Protein AF-A0AAV3SBW4-F1 (afdb_monomer)

pLDDT: mean 89.22, std 7.06, range [52.06, 96.12]

Organism: NCBI:txid489912

Mean predicted aligned error: 6.48 Å

Structure (mmCIF, N/CA/C/O backbone):
data_AF-A0AAV3SBW4-F1
#
_entry.id   AF-A0AAV3SBW4-F1
#
loop_
_atom_site.group_PDB
_atom_site.id
_atom_site.type_symbol
_atom_site.label_atom_id
_atom_site.label_alt_id
_atom_site.label_comp_id
_atom_site.label_asym_id
_atom_site.label_entity_id
_atom_site.label_seq_id
_atom_site.pdbx_PDB_ins_code
_atom_site.Cartn_x
_atom_site.Cartn_y
_atom_site.Cartn_z
_atom_site.occupancy
_atom_site.B_iso_or_equiv
_atom_site.auth_seq_id
_atom_site.auth_comp_id
_atom_site.auth_asym_id
_atom_site.auth_atom_id
_atom_site.pdbx_PDB_model_num
ATOM 1 N N . MET A 1 1 ? 20.352 -7.870 -21.277 1.00 59.88 1 MET A N 1
ATOM 2 C CA . MET A 1 1 ? 20.151 -9.303 -20.946 1.00 59.88 1 MET A CA 1
ATOM 3 C C . MET A 1 1 ? 19.009 -9.514 -19.957 1.00 59.88 1 MET A C 1
ATOM 5 O O . MET A 1 1 ? 18.206 -10.402 -20.200 1.00 59.88 1 MET A O 1
ATOM 9 N N . SER A 1 2 ? 18.877 -8.678 -18.922 1.00 74.94 2 SER A N 1
ATOM 10 C CA . SER A 1 2 ? 17.797 -8.741 -17.918 1.00 74.94 2 SER A CA 1
ATOM 11 C C . SER A 1 2 ? 16.377 -8.744 -18.506 1.00 74.94 2 SER A C 1
ATOM 13 O O . SER A 1 2 ? 15.602 -9.643 -18.203 1.00 74.94 2 SER A O 1
ATOM 15 N N . VAL A 1 3 ? 16.054 -7.816 -19.416 1.00 82.31 3 VAL A N 1
ATOM 16 C CA . VAL A 1 3 ? 14.702 -7.711 -20.013 1.00 82.31 3 VAL A CA 1
ATOM 17 C C . VAL A 1 3 ? 14.290 -8.979 -20.771 1.00 82.31 3 VAL A C 1
ATOM 19 O O . VAL A 1 3 ? 13.155 -9.436 -20.657 1.00 82.31 3 VAL A O 1
ATOM 22 N N . ARG A 1 4 ? 15.221 -9.601 -21.507 1.00 86.19 4 ARG A N 1
ATOM 23 C CA . ARG A 1 4 ? 14.952 -10.850 -22.241 1.00 86.19 4 ARG A CA 1
ATOM 24 C C . ARG A 1 4 ? 14.700 -12.025 -21.301 1.00 86.19 4 ARG A C 1
ATOM 26 O O . ARG A 1 4 ? 13.811 -12.820 -21.572 1.00 86.19 4 ARG A O 1
ATOM 33 N N . ALA A 1 5 ? 15.456 -12.113 -20.207 1.00 88.62 5 ALA A N 1
ATOM 34 C CA . ALA A 1 5 ? 15.255 -13.150 -19.200 1.00 88.62 5 ALA A CA 1
ATOM 35 C C . ALA A 1 5 ? 13.878 -13.016 -18.531 1.00 88.62 5 ALA A C 1
ATOM 37 O O . ALA A 1 5 ? 13.156 -14.002 -18.426 1.00 88.62 5 ALA A O 1
ATOM 38 N N . PHE A 1 6 ? 13.479 -11.792 -18.167 1.00 90.50 6 PHE A N 1
ATOM 39 C CA . PHE A 1 6 ? 12.145 -11.540 -17.619 1.00 90.50 6 PHE A CA 1
ATOM 40 C C . PHE A 1 6 ? 11.039 -11.881 -18.624 1.00 90.50 6 PHE A C 1
ATOM 42 O O . PHE A 1 6 ? 10.071 -12.548 -18.279 1.00 90.50 6 PHE A O 1
ATOM 49 N N . THR A 1 7 ? 11.207 -11.481 -19.886 1.00 89.62 7 THR A N 1
ATOM 50 C CA . THR A 1 7 ? 10.231 -11.772 -20.949 1.00 89.62 7 THR A CA 1
ATOM 51 C C . THR A 1 7 ? 10.062 -13.282 -21.149 1.00 89.62 7 THR A C 1
ATOM 53 O O . THR A 1 7 ? 8.942 -13.764 -21.282 1.00 89.62 7 THR A O 1
ATOM 56 N N . ALA A 1 8 ? 11.157 -14.049 -21.111 1.00 92.38 8 ALA A N 1
ATOM 57 C CA . ALA A 1 8 ? 11.102 -15.507 -21.185 1.00 92.38 8 ALA A CA 1
ATOM 58 C C . ALA A 1 8 ? 10.367 -16.125 -19.982 1.00 92.38 8 ALA A C 1
ATOM 60 O O . ALA A 1 8 ? 9.539 -17.011 -20.173 1.00 92.38 8 ALA A O 1
ATOM 61 N N . LEU A 1 9 ? 10.624 -15.630 -18.765 1.00 91.81 9 LEU A N 1
ATOM 62 C CA . LEU A 1 9 ? 9.908 -16.058 -17.559 1.00 91.81 9 LEU A CA 1
ATOM 63 C C . LEU A 1 9 ? 8.405 -15.766 -17.663 1.00 91.81 9 LEU A C 1
ATOM 65 O O . LEU A 1 9 ? 7.595 -16.649 -17.400 1.00 91.81 9 LEU A O 1
ATOM 69 N N . LYS A 1 10 ? 8.035 -14.551 -18.080 1.00 92.88 10 LYS A N 1
ATOM 70 C CA . LYS A 1 10 ? 6.637 -14.163 -18.293 1.00 92.88 10 LYS A CA 1
ATOM 71 C C . LYS A 1 10 ? 5.955 -15.108 -19.280 1.00 92.88 10 LYS A C 1
ATOM 73 O O . LYS A 1 10 ? 4.895 -15.633 -18.971 1.00 92.88 10 LYS A O 1
ATOM 78 N N . ASN A 1 11 ? 6.572 -15.3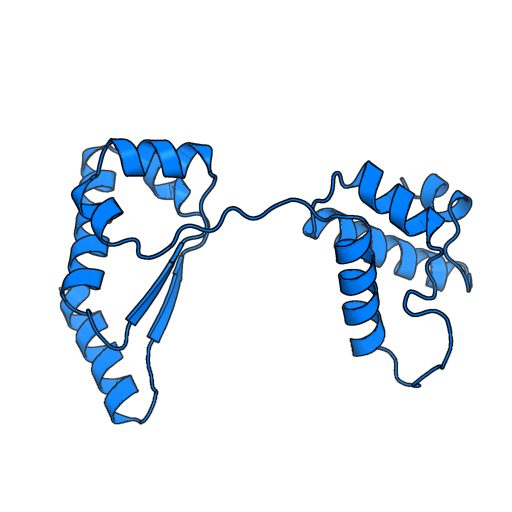55 -20.436 1.00 91.88 11 ASN A N 1
ATOM 79 C CA . ASN A 1 11 ? 5.993 -16.228 -21.458 1.00 91.88 11 ASN A CA 1
ATOM 80 C C . ASN A 1 11 ? 5.820 -17.662 -20.949 1.00 91.88 11 ASN A C 1
ATOM 82 O O . ASN A 1 11 ? 4.767 -18.244 -21.164 1.00 91.88 11 ASN A O 1
ATOM 86 N N . LEU A 1 12 ? 6.788 -18.187 -20.192 1.00 94.12 12 LEU A N 1
ATOM 87 C CA . LEU A 1 12 ? 6.652 -19.493 -19.546 1.00 94.12 12 LEU A CA 1
ATOM 88 C C . LEU A 1 12 ? 5.442 -19.539 -18.603 1.00 94.12 12 LEU A C 1
ATOM 90 O O . LEU A 1 12 ? 4.713 -20.524 -18.600 1.00 94.12 12 LEU A O 1
ATOM 94 N N . LEU A 1 13 ? 5.207 -18.491 -17.809 1.00 93.44 13 LEU A N 1
ATOM 95 C CA . LEU A 1 13 ? 4.037 -18.428 -16.926 1.00 93.44 13 LEU A CA 1
ATOM 96 C C . LEU A 1 13 ? 2.728 -18.370 -17.727 1.00 93.44 13 LEU A C 1
ATOM 98 O O . LEU A 1 13 ? 1.771 -19.061 -17.388 1.00 93.44 13 LEU A O 1
ATOM 102 N N . LEU A 1 14 ? 2.690 -17.606 -18.818 1.00 90.50 14 LEU A N 1
ATOM 103 C CA . LEU A 1 14 ? 1.519 -17.570 -19.699 1.00 90.50 14 LEU A CA 1
ATOM 104 C C . LEU A 1 14 ? 1.250 -18.943 -20.340 1.00 90.50 14 LEU A C 1
ATOM 106 O O . LEU A 1 14 ? 0.106 -19.394 -20.356 1.00 90.50 14 LEU A O 1
ATOM 110 N N . ASP A 1 15 ? 2.296 -19.649 -20.777 1.00 93.56 15 ASP A N 1
ATOM 111 C CA . ASP A 1 15 ? 2.193 -20.999 -21.349 1.00 93.56 15 ASP A CA 1
ATOM 112 C C . ASP A 1 15 ? 1.696 -22.039 -20.326 1.00 93.56 15 ASP A C 1
ATOM 114 O O . ASP A 1 15 ? 1.060 -23.027 -20.696 1.00 93.56 15 ASP A O 1
ATOM 118 N N . LEU A 1 16 ? 1.937 -21.813 -19.028 1.00 95.06 16 LEU A N 1
ATOM 119 C CA . LEU A 1 16 ? 1.395 -22.624 -17.929 1.00 95.06 16 LEU A CA 1
ATOM 120 C C . LEU A 1 16 ? -0.072 -22.297 -17.587 1.00 95.06 16 LEU A C 1
ATOM 122 O O . LEU A 1 16 ? -0.645 -22.933 -16.702 1.00 95.06 16 LEU A O 1
ATOM 126 N N . GLY A 1 17 ? -0.691 -21.335 -18.278 1.00 93.81 17 GLY A N 1
ATOM 127 C CA . GLY A 1 17 ? -2.093 -20.956 -18.101 1.00 93.81 17 GLY A CA 1
ATOM 128 C C . GLY A 1 17 ? -2.336 -19.810 -17.115 1.00 93.81 17 GLY A C 1
ATOM 129 O O . GLY A 1 17 ? -3.492 -19.533 -16.792 1.00 93.81 17 GLY A O 1
ATOM 130 N N . TYR A 1 18 ? -1.290 -19.125 -16.638 1.00 93.50 18 TYR A N 1
ATOM 131 C CA . TYR A 1 18 ? -1.466 -17.880 -15.883 1.00 93.50 18 TYR A CA 1
ATOM 132 C C . TYR A 1 18 ? -1.888 -16.738 -16.820 1.00 93.50 18 TYR A C 1
ATOM 134 O O . TYR A 1 18 ? -1.496 -16.692 -17.982 1.00 93.50 18 TYR A O 1
ATOM 142 N N . THR A 1 19 ? -2.683 -15.788 -16.321 1.00 90.12 19 THR A N 1
ATOM 143 C CA . THR A 1 19 ? -3.237 -14.689 -17.137 1.00 90.12 19 THR A CA 1
ATOM 144 C C . THR A 1 19 ? -2.314 -13.477 -17.250 1.00 90.12 19 THR A C 1
ATOM 146 O O . THR A 1 19 ? -2.484 -12.649 -18.144 1.00 90.12 19 THR A O 1
ATOM 149 N N . GLY A 1 20 ? -1.332 -13.356 -16.358 1.00 91.31 20 GLY A N 1
ATOM 150 C CA . GLY A 1 20 ? -0.393 -12.245 -16.346 1.00 91.31 20 GLY A CA 1
ATOM 151 C C . GLY A 1 20 ? 0.537 -12.276 -15.142 1.00 91.31 20 GLY A C 1
ATOM 152 O O . GLY A 1 20 ? 0.357 -13.051 -14.203 1.00 91.31 20 GLY A O 1
ATOM 153 N N . VAL A 1 21 ? 1.543 -11.410 -15.187 1.00 92.88 21 VAL A N 1
ATOM 154 C CA . VAL A 1 21 ? 2.527 -11.200 -14.128 1.00 92.88 21 VAL A CA 1
ATOM 155 C C . VAL A 1 21 ? 2.312 -9.812 -13.543 1.00 92.88 21 VAL A C 1
ATOM 157 O O . VAL A 1 21 ? 2.331 -8.821 -14.271 1.00 92.88 21 VAL A O 1
ATOM 160 N N . PHE A 1 22 ? 2.136 -9.742 -12.227 1.00 93.75 22 PHE A N 1
ATOM 161 C CA . PHE A 1 22 ? 2.036 -8.488 -11.487 1.00 93.75 22 PHE A CA 1
ATOM 162 C C . PHE A 1 22 ? 3.344 -8.252 -10.739 1.00 93.75 22 PHE A C 1
ATOM 164 O O . PHE A 1 22 ? 3.803 -9.118 -9.995 1.00 93.75 22 PHE A O 1
ATOM 171 N N . VAL A 1 23 ? 3.955 -7.090 -10.952 1.00 93.88 23 VAL A N 1
ATOM 172 C CA . VAL A 1 23 ? 5.187 -6.677 -10.276 1.00 93.88 23 VAL A CA 1
ATOM 173 C C . VAL A 1 23 ? 4.880 -5.443 -9.450 1.00 93.88 23 VAL A C 1
ATOM 175 O O . VAL A 1 23 ? 4.568 -4.395 -10.008 1.00 93.88 23 VAL A O 1
ATOM 178 N N . PHE A 1 24 ? 4.986 -5.565 -8.131 1.00 96.12 24 PHE A N 1
ATOM 179 C CA . PHE A 1 24 ? 4.905 -4.428 -7.224 1.00 96.12 24 PHE A CA 1
ATOM 180 C C . PHE A 1 24 ? 6.311 -3.992 -6.816 1.00 96.12 24 PHE A C 1
ATOM 182 O O . PHE A 1 24 ? 7.096 -4.797 -6.313 1.00 96.12 24 PHE A O 1
ATOM 189 N N . VAL A 1 25 ? 6.626 -2.728 -7.076 1.00 94.69 25 VAL A N 1
ATOM 190 C CA . VAL A 1 25 ? 7.876 -2.078 -6.691 1.00 94.69 25 VAL A CA 1
ATOM 191 C C . VAL A 1 25 ? 7.545 -1.088 -5.586 1.00 94.69 25 VAL A C 1
ATOM 193 O O . VAL A 1 25 ? 6.971 -0.035 -5.854 1.00 94.69 25 VAL A O 1
ATOM 196 N N . ASP A 1 26 ? 7.874 -1.454 -4.354 1.00 94.62 26 ASP A N 1
ATOM 197 C CA . ASP A 1 26 ? 7.732 -0.577 -3.192 1.00 94.62 26 ASP A CA 1
ATOM 198 C C . ASP A 1 26 ? 8.940 0.369 -3.070 1.00 94.62 26 ASP A C 1
ATOM 200 O O . ASP A 1 26 ? 10.006 0.084 -3.625 1.00 94.62 26 ASP A O 1
ATOM 204 N N . GLU A 1 27 ? 8.774 1.483 -2.357 1.00 94.00 27 GLU A N 1
ATOM 205 C CA . GLU A 1 27 ? 9.797 2.529 -2.164 1.00 94.00 27 GLU A CA 1
ATOM 206 C C . GLU A 1 27 ? 10.480 2.986 -3.473 1.00 94.00 27 GLU A C 1
ATOM 208 O O . GLU A 1 27 ? 11.712 3.117 -3.567 1.00 94.00 27 GLU A O 1
ATOM 213 N N . PHE A 1 28 ? 9.694 3.219 -4.527 1.00 94.50 28 PHE A N 1
ATOM 214 C CA . PHE A 1 28 ? 10.199 3.649 -5.831 1.00 94.50 28 PHE A CA 1
ATOM 215 C C . PHE A 1 28 ? 10.972 4.972 -5.753 1.00 94.50 28 PHE A C 1
ATOM 217 O O . PHE A 1 28 ? 11.889 5.184 -6.541 1.00 94.50 28 PHE A O 1
ATOM 224 N N . GLU A 1 29 ? 10.710 5.818 -4.755 1.00 93.75 29 GLU A N 1
ATOM 225 C CA . GLU A 1 29 ? 11.472 7.041 -4.487 1.00 93.75 29 GLU A CA 1
ATOM 226 C C . GLU A 1 29 ? 12.971 6.799 -4.241 1.00 93.75 29 GLU A C 1
ATOM 228 O O . GLU A 1 29 ? 13.788 7.715 -4.360 1.00 93.75 29 GLU A O 1
ATOM 233 N N . SER A 1 30 ? 13.369 5.563 -3.926 1.00 92.75 30 SER A N 1
ATOM 234 C CA . SER A 1 30 ? 14.774 5.181 -3.769 1.00 92.75 30 SER A CA 1
ATOM 235 C C . SER A 1 30 ? 15.613 5.444 -5.024 1.00 92.75 30 SER A C 1
ATOM 237 O O . SER A 1 30 ? 16.824 5.660 -4.905 1.00 92.75 30 SER A O 1
ATOM 239 N N . ILE A 1 31 ? 14.997 5.507 -6.211 1.00 90.81 31 ILE A N 1
ATOM 240 C CA . ILE A 1 31 ? 15.694 5.837 -7.461 1.00 90.81 31 ILE A CA 1
ATOM 241 C C . ILE A 1 31 ? 16.290 7.246 -7.449 1.00 90.81 31 ILE A C 1
ATOM 243 O O . ILE A 1 31 ? 17.368 7.435 -8.005 1.00 90.81 31 ILE A O 1
ATOM 247 N N . ALA A 1 32 ? 15.658 8.199 -6.757 1.00 88.12 32 ALA A N 1
ATOM 248 C CA . ALA A 1 32 ? 16.132 9.579 -6.665 1.00 88.12 32 ALA A CA 1
ATOM 249 C C . ALA A 1 32 ? 17.411 9.702 -5.814 1.00 88.12 32 ALA A C 1
ATOM 251 O O . ALA A 1 32 ? 18.080 10.731 -5.809 1.00 88.12 32 ALA A O 1
ATOM 252 N N . ARG A 1 33 ? 17.789 8.638 -5.086 1.00 89.88 33 ARG A N 1
ATOM 253 C CA . ARG A 1 33 ? 19.063 8.560 -4.349 1.00 89.88 33 ARG A CA 1
ATOM 254 C C . ARG A 1 33 ? 20.227 8.101 -5.226 1.00 89.88 33 ARG A C 1
ATOM 256 O O . ARG A 1 33 ? 21.375 8.109 -4.775 1.00 89.88 33 ARG A O 1
ATOM 263 N N . LEU A 1 34 ? 19.953 7.630 -6.442 1.00 91.50 34 LEU A N 1
ATOM 264 C CA . LEU A 1 34 ? 20.987 7.197 -7.372 1.00 91.50 34 LEU A CA 1
ATOM 265 C C . LEU A 1 34 ? 21.721 8.409 -7.955 1.00 91.50 34 LEU A C 1
ATOM 267 O O . LEU A 1 34 ? 21.247 9.538 -7.934 1.00 91.50 34 LEU A O 1
ATOM 271 N N . SER A 1 35 ? 22.910 8.172 -8.512 1.00 93.19 35 SER A N 1
ATOM 272 C CA . SER A 1 35 ? 23.531 9.193 -9.356 1.00 93.19 35 SER A CA 1
ATOM 273 C C . SER A 1 35 ? 22.663 9.426 -10.603 1.00 93.19 35 SER A C 1
ATOM 275 O O . SER A 1 35 ? 22.090 8.453 -11.103 1.00 93.19 35 SER A O 1
ATOM 277 N N . PRO A 1 36 ? 22.639 10.639 -11.190 1.00 90.00 36 PRO A N 1
ATOM 278 C CA . PRO A 1 36 ? 21.767 10.948 -12.332 1.00 90.00 36 PRO A CA 1
ATOM 279 C C . PRO A 1 36 ? 21.913 9.963 -13.502 1.00 90.00 36 PRO A C 1
ATOM 281 O O . PRO A 1 36 ? 20.950 9.549 -14.142 1.00 90.00 36 PRO A O 1
ATOM 284 N N . LYS A 1 37 ? 23.145 9.497 -13.749 1.00 92.19 37 LYS A N 1
ATOM 285 C CA . LYS A 1 37 ? 23.428 8.477 -14.766 1.00 92.19 37 LYS A CA 1
ATOM 286 C C . LYS A 1 37 ? 22.748 7.137 -14.458 1.00 92.19 37 LYS A C 1
ATOM 288 O O . LYS A 1 37 ? 22.249 6.480 -15.369 1.00 92.19 37 LYS A O 1
ATOM 293 N N . ASN A 1 38 ? 22.788 6.700 -13.201 1.00 92.88 38 ASN A N 1
ATOM 294 C CA . ASN A 1 38 ? 22.218 5.423 -12.777 1.00 92.88 38 ASN A CA 1
ATOM 295 C C . ASN A 1 38 ? 20.695 5.494 -12.677 1.00 92.88 38 ASN A C 1
ATOM 297 O O . ASN A 1 38 ? 20.029 4.530 -13.046 1.00 92.88 38 ASN A O 1
ATOM 301 N N . GLU A 1 39 ? 20.152 6.623 -12.234 1.00 91.25 39 GLU A N 1
ATOM 302 C CA . GLU A 1 39 ? 18.718 6.902 -12.251 1.00 91.25 39 GLU A CA 1
ATOM 303 C C . GLU A 1 39 ? 18.168 6.806 -13.678 1.00 91.25 39 GLU A C 1
ATOM 305 O O . GLU A 1 39 ? 17.327 5.952 -13.966 1.00 91.25 39 GLU A O 1
ATOM 310 N N . GLN A 1 40 ? 18.746 7.567 -14.614 1.00 89.88 40 GLN A N 1
ATOM 311 C CA . GLN A 1 40 ? 18.346 7.543 -16.019 1.00 89.88 40 GLN A CA 1
ATOM 312 C C . GLN A 1 40 ? 18.484 6.143 -16.638 1.00 89.88 40 GLN A C 1
ATOM 314 O O . GLN A 1 40 ? 17.634 5.715 -17.425 1.00 89.88 40 GLN A O 1
ATOM 319 N N . ALA A 1 41 ? 19.551 5.407 -16.311 1.00 91.38 41 ALA A N 1
ATOM 320 C CA . ALA A 1 41 ? 19.737 4.037 -16.787 1.00 91.38 41 ALA A CA 1
ATOM 321 C C . ALA A 1 41 ? 18.673 3.077 -16.225 1.00 91.38 41 ALA A C 1
ATOM 323 O O . ALA A 1 41 ? 18.200 2.191 -16.945 1.00 91.38 41 ALA A O 1
ATOM 324 N N . THR A 1 42 ? 18.276 3.264 -14.966 1.00 92.00 42 THR A N 1
ATOM 325 C CA . THR A 1 42 ? 17.255 2.457 -14.287 1.00 92.00 42 THR A CA 1
ATOM 326 C C . THR A 1 42 ? 15.877 2.729 -14.878 1.00 92.00 42 THR A C 1
ATOM 328 O O . THR A 1 42 ? 15.233 1.794 -15.353 1.00 92.00 42 THR A O 1
ATOM 331 N N . LEU A 1 43 ? 15.471 3.998 -14.973 1.00 91.50 43 LEU A N 1
ATOM 332 C CA . LEU A 1 43 ? 14.196 4.404 -15.570 1.00 91.50 43 LEU A CA 1
ATOM 333 C C . LEU A 1 43 ? 14.067 3.934 -17.020 1.00 91.50 43 LEU A C 1
ATOM 335 O O . LEU A 1 43 ? 13.043 3.372 -17.401 1.00 91.50 43 LEU A O 1
ATOM 339 N N . ASN A 1 44 ? 15.129 4.056 -17.822 1.00 90.88 44 ASN A N 1
ATOM 340 C CA . ASN A 1 44 ? 15.125 3.517 -19.183 1.00 90.88 44 ASN A CA 1
ATOM 341 C C . ASN A 1 44 ? 15.012 1.991 -19.217 1.00 90.88 44 ASN A C 1
ATOM 343 O O . ASN A 1 44 ? 14.365 1.448 -20.109 1.00 90.88 44 ASN A O 1
ATOM 347 N N . SER A 1 45 ? 15.625 1.288 -18.267 1.00 90.62 45 SER A N 1
ATOM 348 C CA . SER A 1 45 ? 15.521 -0.171 -18.192 1.00 90.62 45 SER A CA 1
ATOM 349 C C . SER A 1 45 ? 14.100 -0.618 -17.847 1.00 90.62 45 SER A C 1
ATOM 351 O O . SER A 1 45 ? 13.598 -1.547 -18.479 1.00 90.62 45 SER A O 1
ATOM 353 N N . ILE A 1 46 ? 13.435 0.064 -16.907 1.00 91.56 46 ILE A N 1
ATOM 354 C CA . ILE A 1 46 ? 12.028 -0.191 -16.557 1.00 91.56 46 ILE A CA 1
ATOM 355 C C . ILE A 1 46 ? 11.125 0.149 -17.746 1.00 91.56 46 ILE A C 1
ATOM 357 O O . ILE A 1 46 ? 10.303 -0.668 -18.151 1.00 91.56 46 ILE A O 1
ATOM 361 N N . ARG A 1 47 ? 11.349 1.297 -18.390 1.00 91.06 47 ARG A N 1
ATOM 362 C CA . ARG A 1 47 ? 10.645 1.698 -19.613 1.00 91.06 47 ARG A CA 1
ATOM 363 C C . ARG A 1 47 ? 10.725 0.622 -20.697 1.00 91.06 47 ARG A C 1
ATOM 365 O O . ARG A 1 47 ? 9.713 0.225 -21.263 1.00 91.06 47 ARG A O 1
ATOM 372 N N . HIS A 1 48 ? 11.927 0.116 -20.965 1.00 92.00 48 HIS A N 1
ATOM 373 C CA . HIS A 1 48 ? 12.136 -0.955 -21.937 1.00 92.00 48 HIS A CA 1
ATOM 374 C C . HIS A 1 48 ? 11.472 -2.272 -21.530 1.00 92.00 48 HIS A C 1
ATOM 376 O O . HIS A 1 48 ? 11.039 -3.018 -22.406 1.00 92.00 48 HIS A O 1
ATOM 382 N N . LEU A 1 49 ? 11.399 -2.571 -20.231 1.00 91.44 49 LEU A N 1
ATOM 383 C CA . LEU A 1 49 ? 10.692 -3.742 -19.724 1.00 91.44 49 LEU A CA 1
ATOM 384 C C . LEU A 1 49 ? 9.195 -3.659 -20.035 1.00 91.44 49 LEU A C 1
ATOM 386 O O . LEU A 1 49 ? 8.652 -4.630 -20.562 1.00 91.44 49 LEU A O 1
ATOM 390 N N . MET A 1 50 ? 8.579 -2.506 -19.761 1.00 91.56 50 MET A N 1
ATOM 391 C CA . MET A 1 50 ? 7.172 -2.226 -20.061 1.00 91.56 50 MET A CA 1
ATOM 392 C C . MET A 1 50 ? 6.912 -2.286 -21.571 1.00 91.56 50 MET A C 1
ATOM 394 O O . MET A 1 50 ? 6.025 -3.008 -22.012 1.00 91.56 50 MET A O 1
ATOM 398 N N . ASP A 1 51 ? 7.754 -1.630 -22.378 1.00 91.06 51 ASP A N 1
ATOM 399 C CA . ASP A 1 51 ? 7.619 -1.611 -23.843 1.00 91.06 51 ASP A CA 1
ATOM 400 C C . ASP A 1 51 ? 7.714 -3.011 -24.474 1.00 91.06 51 ASP A C 1
ATOM 402 O O . ASP A 1 51 ? 7.016 -3.318 -25.436 1.00 91.06 51 ASP A O 1
ATOM 406 N N . GLN A 1 52 ? 8.604 -3.870 -23.967 1.00 89.94 52 GLN A N 1
ATOM 407 C CA . GLN A 1 52 ? 8.781 -5.239 -24.475 1.00 89.94 52 GLN A CA 1
ATOM 408 C C . GLN A 1 52 ? 7.681 -6.199 -23.997 1.00 89.94 52 GLN A C 1
ATOM 410 O O . GLN A 1 52 ? 7.562 -7.305 -24.522 1.00 89.94 52 GLN A O 1
ATOM 415 N N . ASN A 1 53 ? 6.910 -5.804 -22.986 1.00 88.38 53 ASN A N 1
ATOM 416 C CA . ASN A 1 53 ? 5.888 -6.622 -22.348 1.00 88.38 53 ASN A CA 1
ATOM 417 C C . ASN A 1 53 ? 4.576 -5.838 -22.244 1.00 88.38 53 ASN A C 1
ATOM 419 O O . ASN A 1 53 ? 4.037 -5.692 -21.153 1.00 88.38 53 ASN A O 1
ATOM 423 N N . SER A 1 54 ? 4.063 -5.370 -23.386 1.00 83.38 54 SER A N 1
ATOM 424 C CA . SER A 1 54 ? 2.776 -4.662 -23.487 1.00 83.38 54 SER A CA 1
ATOM 425 C C . SER A 1 54 ? 1.588 -5.478 -22.978 1.00 83.38 54 SER A C 1
ATOM 427 O O . SER A 1 54 ? 0.597 -4.912 -22.533 1.00 83.38 54 SER A O 1
ATOM 429 N N . ASP A 1 55 ? 1.708 -6.807 -23.023 1.00 85.94 55 ASP A N 1
ATOM 430 C CA . ASP A 1 55 ? 0.663 -7.750 -22.648 1.00 85.94 55 ASP A CA 1
ATOM 431 C C . ASP A 1 55 ? 1.177 -8.762 -21.619 1.00 85.94 55 ASP A C 1
ATOM 433 O O . ASP A 1 55 ? 2.324 -9.243 -21.681 1.00 85.94 55 ASP A O 1
ATOM 437 N N . GLY A 1 56 ? 0.302 -9.098 -20.668 1.00 87.94 56 GLY A N 1
ATOM 438 C CA . GLY A 1 56 ? 0.579 -10.061 -19.604 1.00 87.94 56 GLY A CA 1
ATOM 439 C C . GLY A 1 56 ? 1.554 -9.561 -18.533 1.00 87.94 56 GLY A C 1
ATOM 440 O O . GLY A 1 56 ? 2.032 -10.375 -17.747 1.00 87.94 56 GLY A O 1
ATOM 441 N N . LEU A 1 57 ? 1.865 -8.260 -18.493 1.00 91.94 57 LEU A N 1
ATOM 442 C CA . LEU A 1 57 ? 2.630 -7.615 -17.424 1.00 91.94 57 LEU A CA 1
ATOM 443 C C . LEU A 1 57 ? 1.858 -6.405 -16.889 1.00 91.94 57 LEU A C 1
ATOM 445 O O . LEU A 1 57 ? 1.484 -5.517 -17.647 1.00 91.94 57 LEU A O 1
ATOM 449 N N . CYS A 1 58 ? 1.680 -6.348 -15.575 1.00 92.62 58 CYS A N 1
ATOM 450 C CA . CYS A 1 58 ? 1.203 -5.174 -14.859 1.00 92.62 58 CYS A CA 1
ATOM 451 C C . CYS A 1 58 ? 2.264 -4.769 -13.835 1.00 92.62 58 CYS A C 1
ATOM 453 O O . CYS A 1 58 ? 2.734 -5.604 -13.060 1.00 92.62 58 CYS A O 1
ATOM 455 N N . MET A 1 59 ? 2.665 -3.499 -13.850 1.00 93.44 59 MET A N 1
ATOM 456 C CA . MET A 1 59 ? 3.612 -2.949 -12.885 1.00 93.44 59 MET A CA 1
ATOM 457 C C . MET A 1 59 ? 2.903 -1.931 -11.998 1.00 93.44 59 MET A C 1
ATOM 459 O O . MET A 1 59 ? 2.175 -1.074 -12.492 1.00 93.44 59 MET A O 1
ATOM 463 N N . LEU A 1 60 ? 3.130 -2.042 -10.696 1.00 95.38 60 LEU A N 1
ATOM 464 C CA . LEU A 1 60 ? 2.597 -1.173 -9.657 1.00 95.38 60 LEU A CA 1
ATOM 465 C C . LEU A 1 60 ? 3.790 -0.548 -8.932 1.00 95.38 60 LEU A C 1
ATOM 467 O O . LEU A 1 60 ? 4.714 -1.267 -8.552 1.00 95.38 60 LEU A O 1
ATOM 471 N N . PHE A 1 61 ? 3.769 0.766 -8.735 1.00 94.81 61 PHE A N 1
ATOM 472 C CA . PHE A 1 61 ? 4.836 1.497 -8.052 1.00 94.81 61 PHE A CA 1
ATOM 473 C C . PHE A 1 61 ? 4.272 2.152 -6.791 1.00 94.81 61 PHE A C 1
ATOM 475 O O . PHE A 1 61 ? 3.318 2.924 -6.872 1.00 94.81 61 PHE A O 1
ATOM 482 N N . GLY A 1 62 ? 4.847 1.835 -5.633 1.00 95.06 62 GLY A N 1
ATOM 483 C CA . GLY A 1 62 ? 4.660 2.596 -4.402 1.00 95.06 62 GLY A CA 1
ATOM 484 C C . GLY A 1 62 ? 5.707 3.701 -4.358 1.00 95.06 62 GLY A C 1
ATOM 485 O O . GLY A 1 62 ? 6.893 3.401 -4.442 1.00 95.06 62 GLY A O 1
ATOM 486 N N . CYS A 1 63 ? 5.286 4.963 -4.295 1.00 93.75 63 CYS A N 1
ATOM 487 C CA . CYS A 1 63 ? 6.199 6.105 -4.287 1.00 93.75 63 CYS A CA 1
ATOM 488 C C . CYS A 1 63 ? 5.654 7.233 -3.409 1.00 93.75 63 CYS A C 1
ATOM 490 O O . CYS A 1 63 ? 4.446 7.493 -3.411 1.00 93.75 63 CYS A O 1
ATOM 492 N N . ALA A 1 64 ? 6.545 7.942 -2.717 1.00 92.31 64 ALA A N 1
ATOM 493 C CA . ALA A 1 64 ? 6.211 9.214 -2.084 1.00 92.31 64 ALA A CA 1
ATOM 494 C C . ALA A 1 64 ? 5.757 10.250 -3.143 1.00 92.31 64 ALA A C 1
ATOM 496 O O . ALA A 1 64 ? 6.438 10.402 -4.166 1.00 92.31 64 ALA A O 1
ATOM 497 N N . PRO A 1 65 ? 4.641 10.980 -2.929 1.00 89.94 65 PRO A N 1
ATOM 498 C CA . PRO A 1 65 ? 4.095 11.911 -3.919 1.00 89.94 65 PRO A CA 1
ATOM 499 C C . PRO A 1 65 ? 5.086 12.975 -4.395 1.00 89.94 65 PRO A C 1
ATOM 501 O O . PRO A 1 65 ? 5.095 13.316 -5.575 1.00 89.94 65 PRO A O 1
ATOM 504 N N . GLU A 1 66 ? 5.927 13.480 -3.494 1.00 89.62 66 GLU A N 1
ATOM 505 C CA . GLU A 1 66 ? 6.893 14.538 -3.783 1.00 89.62 66 GLU A CA 1
ATOM 506 C C . GLU A 1 66 ? 7.943 14.055 -4.790 1.00 89.62 66 GLU A C 1
ATOM 508 O O . GLU A 1 66 ? 8.170 14.688 -5.816 1.00 89.62 66 GLU A O 1
ATOM 513 N N . VAL A 1 67 ? 8.512 12.871 -4.546 1.00 89.69 67 VAL A N 1
ATOM 514 C CA . VAL A 1 67 ? 9.533 12.285 -5.426 1.00 89.69 67 VAL A CA 1
ATOM 515 C C . VAL A 1 67 ? 8.918 11.806 -6.738 1.00 89.69 67 VAL A C 1
ATOM 517 O O . VAL A 1 67 ? 9.539 11.917 -7.792 1.00 89.69 67 VAL A O 1
ATOM 520 N N . TRP A 1 68 ? 7.680 11.302 -6.703 1.00 90.56 68 TRP A N 1
ATOM 521 C CA . TRP A 1 68 ? 6.965 10.920 -7.918 1.00 90.56 68 TRP A CA 1
ATOM 522 C C . TRP A 1 68 ? 6.814 12.100 -8.885 1.00 90.56 68 TRP A C 1
ATOM 524 O O . TRP A 1 68 ? 7.111 11.961 -10.072 1.00 90.56 68 TRP A O 1
ATOM 534 N N . GLN A 1 69 ? 6.404 13.267 -8.380 1.00 88.06 69 GLN A N 1
ATOM 535 C CA . GLN A 1 69 ? 6.241 14.476 -9.192 1.00 88.06 69 GLN A CA 1
ATOM 536 C C . GLN A 1 69 ? 7.555 14.920 -9.839 1.00 88.06 69 GLN A C 1
ATOM 538 O O . GLN A 1 69 ? 7.567 15.222 -11.036 1.00 88.06 69 GLN A O 1
ATOM 543 N N . ASP A 1 70 ? 8.653 14.890 -9.083 1.00 87.62 70 ASP A N 1
ATOM 544 C CA . ASP A 1 70 ? 9.981 15.237 -9.589 1.00 87.62 70 ASP A CA 1
ATOM 545 C C . ASP A 1 70 ? 10.382 14.310 -10.749 1.00 87.62 70 ASP A C 1
ATOM 547 O O . ASP A 1 70 ? 10.662 14.780 -11.857 1.00 87.62 70 ASP A O 1
ATOM 551 N N . VAL A 1 71 ? 10.285 12.990 -10.555 1.00 85.81 71 VAL A N 1
ATOM 552 C CA . VAL A 1 71 ? 10.640 11.987 -11.577 1.00 85.81 71 VAL A CA 1
ATOM 553 C C . VAL A 1 71 ? 9.759 12.121 -12.826 1.00 85.81 71 VAL A C 1
ATOM 555 O O . VAL A 1 71 ? 10.261 12.033 -13.951 1.00 85.81 71 VAL A O 1
ATOM 558 N N . MET A 1 72 ? 8.451 12.359 -12.670 1.00 85.12 72 MET A N 1
ATOM 559 C CA . MET A 1 72 ? 7.544 12.540 -13.813 1.00 85.12 72 MET A CA 1
ATOM 560 C C . MET A 1 72 ? 7.838 13.821 -14.608 1.00 85.12 72 MET A C 1
ATOM 562 O O . MET A 1 72 ? 7.603 13.857 -15.822 1.00 85.12 72 MET A O 1
ATOM 566 N N . SER A 1 73 ? 8.356 14.862 -13.948 1.00 84.94 73 SER A N 1
ATOM 567 C CA . SER A 1 73 ? 8.718 16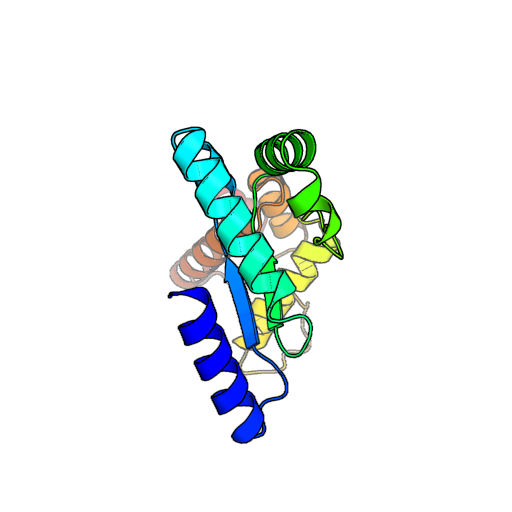.128 -14.594 1.00 84.94 73 SER A CA 1
ATOM 568 C C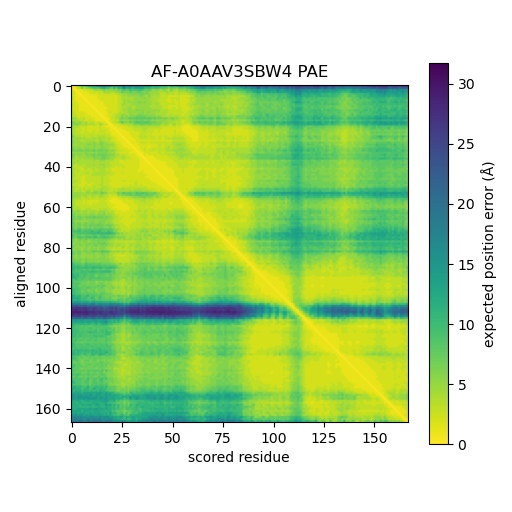 . SER A 1 73 ? 9.997 16.020 -15.429 1.00 84.94 73 SER A C 1
ATOM 570 O O . SER A 1 73 ? 10.081 16.623 -16.498 1.00 84.94 73 SER A O 1
ATOM 572 N N . GLU A 1 74 ? 10.960 15.207 -14.990 1.00 83.75 74 GLU A N 1
ATOM 573 C CA . GLU A 1 74 ? 12.250 15.046 -15.666 1.00 83.75 74 GLU A CA 1
ATOM 574 C C . GLU A 1 74 ? 12.223 13.969 -16.763 1.00 83.75 74 GLU A C 1
ATOM 576 O O . GLU A 1 74 ? 12.907 14.090 -17.784 1.00 83.75 74 GLU A O 1
ATOM 581 N N . TYR A 1 75 ? 11.409 12.919 -16.595 1.00 86.19 75 TYR A N 1
ATOM 582 C CA . TYR A 1 75 ? 11.443 11.729 -17.449 1.00 86.19 75 TYR A CA 1
ATOM 583 C C . TYR A 1 75 ? 10.112 11.453 -18.156 1.00 86.19 75 TYR A C 1
ATOM 585 O O . TYR A 1 75 ? 9.480 10.413 -17.962 1.00 86.19 75 TYR A O 1
ATOM 593 N N . HIS A 1 76 ? 9.732 12.341 -19.078 1.00 83.12 76 HIS A N 1
ATOM 594 C CA . HIS A 1 76 ? 8.471 12.250 -19.832 1.00 83.12 76 HIS A CA 1
ATOM 595 C C . HIS A 1 76 ? 8.249 10.915 -20.559 1.00 83.12 76 HIS A C 1
ATOM 597 O O . HIS A 1 76 ? 7.142 10.390 -20.603 1.00 83.12 76 HIS A O 1
ATOM 603 N N . ALA A 1 77 ? 9.306 10.311 -21.109 1.00 84.75 77 ALA A N 1
ATOM 604 C CA . ALA A 1 77 ? 9.163 9.021 -21.779 1.00 84.75 77 ALA A CA 1
ATOM 605 C C . ALA A 1 77 ? 8.746 7.909 -20.799 1.00 84.75 77 ALA A C 1
ATOM 607 O O . ALA A 1 77 ? 8.089 6.957 -21.197 1.00 84.75 77 ALA A O 1
ATOM 608 N N . PHE A 1 78 ? 9.132 7.980 -19.528 1.00 87.62 78 PHE A N 1
ATOM 609 C CA . PHE A 1 78 ? 8.661 7.017 -18.538 1.00 87.62 78 PHE A CA 1
ATOM 610 C C . PHE A 1 78 ? 7.213 7.319 -18.126 1.00 87.62 78 PHE A C 1
ATOM 612 O O . PHE A 1 78 ? 6.398 6.398 -18.108 1.00 87.62 78 PHE A O 1
ATOM 619 N N . SER A 1 79 ? 6.877 8.596 -17.903 1.00 85.19 79 SER A N 1
ATOM 620 C CA . SER A 1 79 ? 5.538 9.010 -17.463 1.00 85.19 79 SER A CA 1
ATOM 621 C C . SER A 1 79 ? 4.430 8.656 -18.458 1.00 85.19 79 SER A C 1
ATOM 623 O O . SER A 1 79 ? 3.377 8.183 -18.046 1.00 85.19 79 SER A O 1
ATOM 625 N N . GLU A 1 80 ? 4.681 8.755 -19.769 1.00 87.69 80 GLU A N 1
ATOM 626 C CA . GLU A 1 80 ? 3.713 8.372 -20.814 1.00 87.69 80 GLU A CA 1
ATOM 627 C C . GLU A 1 80 ? 3.252 6.905 -20.745 1.00 87.69 80 GLU A C 1
ATOM 629 O O . GLU A 1 80 ? 2.238 6.543 -21.339 1.00 87.69 80 GLU A O 1
ATOM 634 N N . ARG A 1 81 ? 4.001 6.038 -20.055 1.00 88.31 81 ARG A N 1
ATOM 635 C CA . ARG A 1 81 ? 3.680 4.608 -19.914 1.00 88.31 81 ARG A CA 1
ATOM 636 C C . ARG A 1 81 ? 2.952 4.289 -18.614 1.00 88.31 81 ARG A C 1
ATOM 638 O O . ARG A 1 81 ? 2.553 3.143 -18.412 1.00 88.31 81 ARG A O 1
ATOM 645 N N . ILE A 1 82 ? 2.779 5.273 -17.736 1.00 90.50 82 ILE A N 1
ATOM 646 C CA . ILE A 1 82 ? 1.991 5.128 -16.520 1.00 90.50 82 ILE A CA 1
ATOM 647 C C . ILE A 1 82 ? 0.523 5.321 -16.887 1.00 90.50 82 ILE A C 1
ATOM 649 O O . ILE A 1 82 ? 0.086 6.414 -17.230 1.00 90.50 82 ILE A O 1
ATOM 653 N N . GLY A 1 83 ? -0.243 4.231 -16.845 1.00 87.12 83 GLY A N 1
ATOM 654 C CA . GLY A 1 83 ? -1.655 4.261 -17.229 1.00 87.12 83 GLY A CA 1
ATOM 655 C C . GLY A 1 83 ? -2.560 4.935 -16.197 1.00 87.12 83 GLY A C 1
ATOM 656 O O . GLY A 1 83 ? -3.571 5.528 -16.565 1.00 87.12 83 GLY A O 1
ATOM 657 N N . GLN A 1 84 ? -2.217 4.837 -14.912 1.00 90.88 84 GLN A N 1
ATOM 658 C CA . GLN A 1 84 ? -3.026 5.378 -13.827 1.00 90.88 84 GLN A CA 1
ATOM 659 C C . GLN A 1 84 ? -2.156 5.742 -12.626 1.00 90.88 84 GLN A C 1
ATOM 661 O O . GLN A 1 84 ? -1.317 4.955 -12.194 1.00 90.88 84 GLN A O 1
ATOM 666 N N . GLU A 1 85 ? -2.432 6.909 -12.054 1.00 90.81 85 GLU A N 1
ATOM 667 C CA . GLU A 1 85 ? -1.871 7.357 -10.785 1.00 90.81 85 GLU A CA 1
ATOM 668 C C . GLU A 1 85 ? -2.973 7.372 -9.725 1.00 90.81 85 GLU A C 1
ATOM 670 O O . GLU A 1 85 ? -4.083 7.855 -9.965 1.00 90.81 85 GLU A O 1
ATOM 675 N N . VAL A 1 86 ? -2.680 6.826 -8.545 1.00 91.81 86 VAL A N 1
ATOM 676 C CA . VAL A 1 86 ? -3.622 6.783 -7.422 1.00 91.81 86 VAL A CA 1
ATOM 677 C C . VAL A 1 86 ? -2.944 7.354 -6.188 1.00 91.81 86 VAL A C 1
ATOM 679 O O . VAL A 1 86 ? -2.004 6.770 -5.658 1.00 91.81 86 VAL A O 1
ATOM 682 N N . ALA A 1 87 ? -3.448 8.491 -5.712 1.00 90.00 87 ALA A N 1
ATOM 683 C CA . ALA A 1 87 ? -3.009 9.076 -4.453 1.00 90.00 87 ALA A CA 1
ATOM 684 C C . ALA A 1 87 ? -3.732 8.396 -3.282 1.00 90.00 87 ALA A C 1
ATOM 686 O O . ALA A 1 87 ? -4.949 8.543 -3.126 1.00 90.00 87 ALA A O 1
ATOM 687 N N . LEU A 1 88 ? -2.980 7.668 -2.455 1.00 89.75 88 LEU A N 1
ATOM 688 C CA . LEU A 1 88 ? -3.496 7.086 -1.218 1.00 89.75 88 LEU A CA 1
ATOM 689 C C . LEU A 1 88 ? -3.775 8.200 -0.206 1.00 89.75 88 LEU A C 1
ATOM 691 O O . LEU A 1 88 ? -2.922 9.049 0.052 1.00 89.75 88 LEU A O 1
ATOM 695 N N . ARG A 1 89 ? -4.985 8.208 0.355 1.00 88.69 89 ARG A N 1
ATOM 696 C CA . ARG A 1 89 ? -5.418 9.206 1.339 1.00 88.69 89 ARG A CA 1
ATOM 697 C C . ARG A 1 89 ? -5.390 8.611 2.748 1.00 88.69 89 ARG A C 1
ATOM 699 O O . ARG A 1 89 ? -5.608 7.406 2.885 1.00 88.69 89 ARG A O 1
ATOM 706 N N . PRO A 1 90 ? -5.164 9.434 3.787 1.00 89.25 90 PRO A N 1
ATOM 707 C CA . PRO A 1 90 ? -5.357 9.010 5.169 1.00 89.25 90 PRO A CA 1
ATOM 708 C C . PRO A 1 90 ? -6.774 8.476 5.405 1.00 89.25 90 PRO A C 1
ATOM 710 O O . PRO A 1 90 ? -7.715 8.864 4.705 1.00 89.25 90 PRO A O 1
ATOM 713 N N . LEU A 1 91 ? -6.921 7.606 6.404 1.00 89.38 91 LEU A N 1
ATOM 714 C CA . LEU A 1 91 ? -8.220 7.062 6.795 1.00 89.38 91 LEU A CA 1
ATOM 715 C C . LEU A 1 91 ? -9.186 8.170 7.231 1.00 89.38 91 LEU A C 1
ATOM 717 O O . LEU A 1 91 ? -8.809 9.116 7.924 1.00 89.38 91 LEU A O 1
ATOM 721 N N . THR A 1 92 ? -10.450 8.002 6.855 1.00 90.69 92 THR A N 1
ATOM 722 C CA . THR A 1 92 ? -11.592 8.715 7.433 1.00 90.69 92 THR A CA 1
ATOM 723 C C . THR A 1 92 ? -12.158 7.913 8.608 1.00 90.69 92 THR A C 1
ATOM 725 O O . THR A 1 92 ? -11.797 6.752 8.796 1.00 90.69 92 THR A O 1
ATOM 728 N N . ALA A 1 93 ? -13.063 8.505 9.393 1.00 89.50 93 ALA A N 1
ATOM 729 C CA . ALA A 1 93 ? -13.762 7.783 10.463 1.00 89.50 93 ALA A CA 1
ATOM 730 C C . ALA A 1 93 ? -14.571 6.586 9.931 1.00 89.50 93 ALA A C 1
ATOM 732 O O . ALA A 1 93 ? -14.555 5.510 10.526 1.00 89.50 93 ALA A O 1
ATOM 733 N N . GLU A 1 94 ? -15.207 6.754 8.770 1.00 89.00 94 GLU A N 1
ATOM 734 C CA . GLU A 1 94 ? -15.948 5.691 8.083 1.00 89.00 94 GLU A CA 1
ATOM 735 C C . GLU A 1 94 ? -15.010 4.538 7.694 1.00 89.00 94 GLU A C 1
ATOM 737 O O . GLU A 1 94 ? -15.204 3.409 8.141 1.00 89.00 94 GLU A O 1
ATOM 742 N N . ASN A 1 95 ? -13.923 4.837 6.971 1.00 91.25 95 ASN A N 1
ATOM 743 C CA . ASN A 1 95 ? -12.964 3.822 6.525 1.00 91.25 95 ASN A CA 1
ATOM 744 C C . ASN A 1 95 ? -12.225 3.159 7.699 1.00 91.25 95 ASN A C 1
ATOM 746 O O . ASN A 1 95 ? -11.803 2.012 7.595 1.00 91.25 95 ASN A O 1
ATOM 750 N N . LEU A 1 96 ? -12.022 3.883 8.805 1.00 92.94 96 LEU A N 1
ATOM 751 C CA . LEU A 1 96 ? -11.445 3.323 10.024 1.00 92.94 96 LEU A CA 1
ATOM 752 C C . LEU A 1 96 ? -12.366 2.265 10.631 1.00 92.94 96 LEU A C 1
ATOM 754 O O . LEU A 1 96 ? -11.895 1.200 11.019 1.00 92.94 96 LEU A O 1
ATOM 758 N N . THR A 1 97 ? -13.656 2.578 10.732 1.00 91.81 97 THR A N 1
ATOM 759 C CA . THR A 1 97 ? -14.655 1.678 11.317 1.00 91.81 97 THR A CA 1
ATOM 760 C C . THR A 1 97 ? -14.723 0.382 10.515 1.00 91.81 97 THR A C 1
ATOM 762 O O . THR A 1 97 ? -14.615 -0.691 11.101 1.00 91.81 97 THR A O 1
ATOM 765 N N . GLU A 1 98 ? -14.791 0.492 9.185 1.00 92.06 98 GLU A N 1
ATOM 766 C CA . GLU A 1 98 ? -14.778 -0.651 8.262 1.00 92.06 98 GLU A CA 1
ATOM 767 C C . GLU A 1 98 ? -13.486 -1.473 8.397 1.00 92.06 98 GLU A C 1
ATOM 769 O O . GLU A 1 98 ? -13.533 -2.685 8.580 1.00 92.06 98 GLU A O 1
ATOM 774 N N . LEU A 1 99 ? -12.321 -0.812 8.422 1.00 93.19 99 LEU A N 1
ATOM 775 C CA . LEU A 1 99 ? -11.033 -1.484 8.602 1.00 93.19 99 LEU A CA 1
ATOM 776 C C . LEU A 1 99 ? -10.978 -2.278 9.916 1.00 93.19 99 LEU A C 1
ATOM 778 O O . LEU A 1 99 ? -10.534 -3.423 9.935 1.00 93.19 99 LEU A O 1
ATOM 782 N N . VAL A 1 100 ? -11.386 -1.671 11.031 1.00 92.88 100 VAL A N 1
ATOM 783 C CA . VAL A 1 100 ? -11.351 -2.330 12.344 1.00 92.88 100 VAL A CA 1
ATOM 784 C C . VAL A 1 100 ? -12.351 -3.483 12.396 1.00 92.88 100 VAL A C 1
ATOM 786 O O . VAL A 1 100 ? -12.009 -4.555 12.899 1.00 92.88 100 VAL A O 1
ATOM 789 N N . GLU A 1 101 ? -13.553 -3.295 11.850 1.00 91.94 101 GLU A N 1
ATOM 790 C CA . GLU A 1 101 ? -14.560 -4.350 11.734 1.00 91.94 101 GLU A CA 1
ATOM 791 C C . GLU A 1 101 ? -14.027 -5.554 10.950 1.00 91.94 101 GLU A C 1
ATOM 793 O O . GLU A 1 101 ? -14.080 -6.670 11.470 1.00 91.94 101 GLU A O 1
ATOM 798 N N . ASP A 1 102 ? -13.439 -5.338 9.772 1.00 90.62 102 ASP A N 1
ATOM 799 C CA . ASP A 1 102 ? -12.892 -6.400 8.921 1.00 90.62 102 ASP A CA 1
ATOM 800 C C . ASP A 1 102 ? -11.815 -7.222 9.644 1.00 90.62 102 ASP A C 1
ATOM 802 O O . ASP A 1 102 ? -11.812 -8.459 9.606 1.00 90.62 102 ASP A O 1
ATOM 806 N N . TYR A 1 103 ? -10.897 -6.544 10.343 1.00 92.00 103 TYR A N 1
ATOM 807 C CA . TYR A 1 103 ? -9.841 -7.211 11.105 1.00 92.00 103 TYR A CA 1
ATOM 808 C C . TYR A 1 103 ? -10.402 -8.033 12.269 1.00 92.00 103 TYR A C 1
ATOM 810 O O . TYR A 1 103 ? -9.953 -9.159 12.491 1.00 92.00 103 TYR A O 1
ATOM 818 N N . LEU A 1 104 ? -11.389 -7.505 12.996 1.00 90.44 104 LEU A N 1
ATOM 819 C CA . LEU A 1 104 ? -12.031 -8.221 14.099 1.00 90.44 104 LEU A CA 1
ATOM 820 C C . LEU A 1 104 ? -12.850 -9.407 13.588 1.00 90.44 104 LEU A C 1
ATOM 822 O O . LEU A 1 104 ? -12.770 -10.502 14.145 1.00 90.44 104 LEU A O 1
ATOM 826 N N . GLN A 1 105 ? -13.625 -9.216 12.520 1.00 89.06 105 GLN A N 1
ATOM 827 C CA . GLN A 1 105 ? -14.482 -10.251 11.952 1.00 89.06 105 GLN A CA 1
ATOM 828 C C . GLN A 1 105 ? -13.674 -11.444 11.444 1.00 89.06 105 GLN A C 1
ATOM 830 O O . GLN A 1 105 ? -14.126 -12.580 11.587 1.00 89.06 105 GLN A O 1
ATOM 835 N N . ARG A 1 106 ? -12.470 -11.207 10.913 1.00 87.75 106 ARG A N 1
ATOM 836 C CA . ARG A 1 106 ? -11.574 -12.278 10.465 1.00 87.75 106 ARG A CA 1
ATOM 837 C C . ARG A 1 106 ? -11.208 -13.262 11.578 1.00 87.75 106 ARG A C 1
ATOM 839 O O . ARG A 1 106 ? -11.067 -14.450 11.304 1.00 87.75 106 ARG A O 1
ATOM 846 N N . GLU A 1 107 ? -11.061 -12.778 12.809 1.00 86.75 107 GLU A N 1
ATOM 847 C CA . GLU A 1 107 ? -10.597 -13.583 13.948 1.00 86.75 107 GLU A CA 1
ATOM 848 C C . GLU A 1 107 ? -11.740 -14.024 14.886 1.00 86.75 107 GLU A C 1
ATOM 850 O O . GLU A 1 107 ? -11.561 -14.908 15.727 1.00 86.75 107 GLU A O 1
ATOM 855 N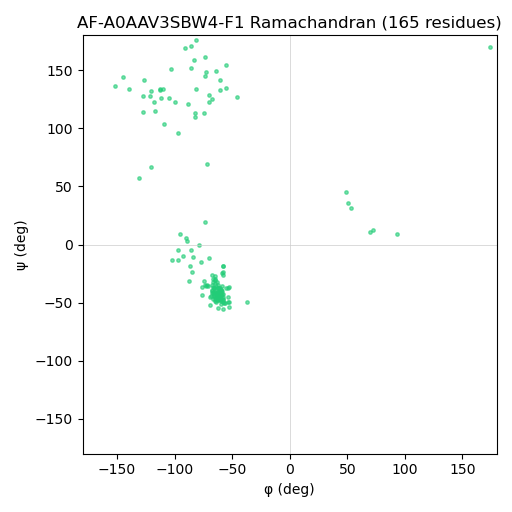 N . ARG A 1 108 ? -12.941 -13.441 14.759 1.00 86.88 108 ARG A N 1
ATOM 856 C CA . ARG A 1 108 ? -14.112 -13.831 15.558 1.00 86.88 108 ARG A CA 1
ATOM 857 C C . ARG A 1 108 ? -14.577 -15.243 15.197 1.00 86.88 108 ARG A C 1
ATOM 859 O O . ARG A 1 108 ? -14.926 -15.544 14.061 1.00 86.88 108 ARG A O 1
ATOM 866 N N . THR A 1 109 ? -14.666 -16.102 16.208 1.00 79.56 109 THR A N 1
ATOM 867 C CA . THR A 1 109 ? -15.137 -17.491 16.066 1.00 79.56 109 THR A CA 1
ATOM 868 C C . THR A 1 109 ? -16.658 -17.622 16.135 1.00 79.56 109 THR A C 1
ATOM 870 O O . THR A 1 109 ? -17.225 -18.572 15.596 1.00 79.56 109 THR A O 1
ATOM 873 N N . THR A 1 110 ? -17.335 -16.664 16.768 1.00 69.69 110 THR A N 1
ATOM 874 C CA . THR A 1 110 ? -18.795 -16.576 16.839 1.00 69.69 110 THR A CA 1
ATOM 875 C C . THR A 1 110 ? -19.283 -15.369 16.058 1.00 69.69 110 THR A C 1
ATOM 877 O O . THR A 1 110 ? -18.766 -14.264 16.220 1.00 69.69 110 THR A O 1
ATOM 880 N N . THR A 1 111 ? -20.309 -15.573 15.232 1.00 60.97 111 THR A N 1
ATOM 881 C CA . THR A 1 111 ? -21.050 -14.504 14.551 1.00 60.97 111 THR A CA 1
ATOM 882 C C . THR A 1 111 ? -21.908 -13.778 15.585 1.00 60.97 111 THR A C 1
ATOM 884 O O . THR A 1 111 ? -23.121 -13.959 15.653 1.00 60.97 111 THR A O 1
ATOM 887 N N . ASP A 1 112 ? -21.260 -13.050 16.487 1.00 57.34 112 ASP A N 1
ATOM 888 C CA . ASP A 1 112 ? -21.961 -12.299 17.511 1.00 57.34 112 ASP A CA 1
ATOM 889 C C . ASP A 1 112 ? -22.677 -11.128 16.829 1.00 57.34 112 ASP A C 1
ATOM 891 O O . ASP A 1 112 ? -22.058 -10.328 16.131 1.00 57.34 112 ASP A O 1
ATOM 895 N N . SER A 1 113 ? -23.995 -11.041 16.996 1.00 52.06 113 SER A N 1
ATOM 896 C CA . SER A 1 113 ? -24.859 -10.006 16.406 1.00 52.06 113 SER A CA 1
ATOM 897 C C . SER A 1 113 ? -24.714 -8.632 17.088 1.00 52.06 113 SER A C 1
ATOM 899 O O . SER A 1 113 ? -25.623 -7.803 17.032 1.00 52.06 113 SER A O 1
ATOM 901 N N . GLY A 1 114 ? -23.613 -8.418 17.810 1.00 58.78 114 GLY A N 1
ATOM 902 C CA . GLY A 1 114 ? -23.287 -7.175 18.503 1.00 58.78 114 GLY A CA 1
ATOM 903 C C . GLY A 1 114 ? -22.682 -6.119 17.577 1.00 58.78 114 GLY A C 1
ATOM 904 O O . GLY A 1 114 ? -22.442 -6.368 16.399 1.00 58.78 114 GLY A O 1
ATOM 905 N N . ARG A 1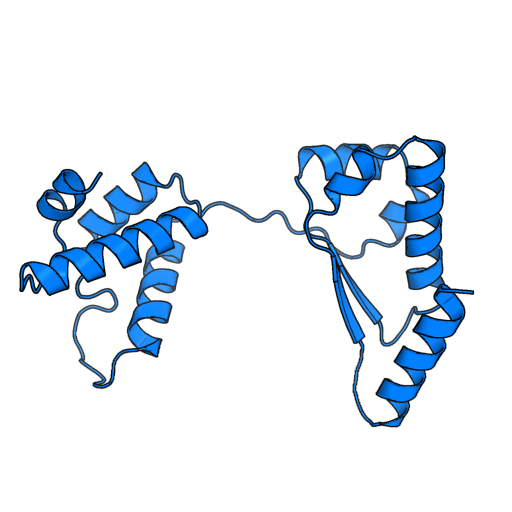 115 ? -22.429 -4.920 18.128 1.00 62.09 115 ARG A N 1
ATOM 906 C CA . ARG A 1 115 ? -21.779 -3.803 17.416 1.00 62.09 115 ARG A CA 1
ATOM 907 C C . ARG A 1 115 ? -20.542 -4.292 16.645 1.00 62.09 115 ARG A C 1
ATOM 909 O O . ARG A 1 115 ? -19.645 -4.881 17.252 1.00 62.09 115 ARG A O 1
ATOM 916 N N . ALA A 1 116 ? -20.500 -3.973 15.352 1.00 77.19 116 ALA A N 1
ATOM 917 C CA . ALA A 1 116 ? -19.449 -4.292 14.384 1.00 77.19 116 ALA A CA 1
ATOM 918 C C . ALA A 1 116 ? -18.025 -4.242 14.960 1.00 77.19 116 ALA A C 1
ATOM 920 O O . ALA A 1 116 ? -17.273 -5.212 14.866 1.00 77.19 116 ALA A O 1
ATOM 921 N N . VAL A 1 117 ? -17.694 -3.157 15.661 1.00 87.75 117 VAL A N 1
ATOM 922 C CA . VAL A 1 117 ? -16.333 -2.850 16.122 1.00 87.75 117 VAL A CA 1
ATOM 923 C C . VAL A 1 117 ? -16.003 -3.288 17.553 1.00 87.75 117 VAL A C 1
ATOM 925 O O . VAL A 1 117 ? -14.933 -2.960 18.059 1.00 87.75 117 VAL A O 1
ATOM 928 N N . ARG A 1 118 ? -16.865 -4.059 18.235 1.00 88.75 118 ARG A N 1
ATOM 929 C CA . ARG A 1 118 ? -16.555 -4.543 19.598 1.00 88.75 118 ARG A CA 1
ATOM 930 C C . ARG A 1 118 ? -15.221 -5.312 19.657 1.00 88.75 118 ARG A C 1
ATOM 932 O O . ARG A 1 118 ? -15.002 -6.193 18.831 1.00 88.75 118 ARG A O 1
ATOM 939 N N . PRO A 1 119 ? -14.351 -5.065 20.644 1.00 91.06 119 PRO A N 1
ATOM 940 C CA . PRO A 1 119 ? -14.628 -4.408 21.924 1.00 91.06 119 PRO A CA 1
ATOM 941 C C . PRO A 1 119 ? -14.481 -2.877 21.924 1.00 91.06 119 PRO A C 1
ATOM 943 O O . PRO A 1 119 ? -14.658 -2.268 22.973 1.00 91.06 119 PRO A O 1
ATOM 946 N N . PHE A 1 120 ? -14.186 -2.236 20.793 1.00 93.88 120 PHE A N 1
ATOM 947 C CA . PHE A 1 120 ? -14.038 -0.782 20.737 1.00 93.88 120 PHE A CA 1
ATOM 948 C C . PHE A 1 120 ? -15.379 -0.051 20.825 1.00 93.88 120 PHE A C 1
ATOM 950 O O . PHE A 1 120 ? -16.402 -0.496 20.292 1.00 93.88 120 PHE A O 1
ATOM 957 N N . THR A 1 121 ? -15.346 1.105 21.481 1.00 92.81 121 THR A N 1
ATOM 958 C CA . THR A 1 121 ? -16.390 2.134 21.395 1.00 92.81 121 THR A CA 1
ATOM 959 C C . THR A 1 121 ? -16.129 3.041 20.189 1.00 92.81 121 THR A C 1
ATOM 961 O O . THR A 1 121 ? -14.976 3.212 19.787 1.00 92.81 121 THR A O 1
ATOM 964 N N . GLU A 1 122 ? -17.172 3.633 19.603 1.00 91.06 122 GLU A N 1
ATOM 965 C CA . GLU A 1 122 ? -17.017 4.560 18.467 1.00 91.06 122 GLU A CA 1
ATOM 966 C C . GLU A 1 122 ? -16.143 5.760 18.865 1.00 91.06 122 GLU A C 1
ATOM 968 O O . GLU A 1 122 ? -15.226 6.137 18.137 1.00 91.06 122 GLU A O 1
ATOM 973 N N . GLU A 1 123 ? -16.326 6.267 20.085 1.00 91.88 123 GLU A N 1
ATOM 974 C CA . GLU A 1 123 ? -15.554 7.376 20.643 1.00 91.88 123 GLU A CA 1
ATOM 975 C C . GLU A 1 123 ? -14.064 7.024 20.821 1.00 91.88 123 GLU A C 1
ATOM 977 O O . GLU A 1 123 ? -13.186 7.852 20.559 1.00 91.88 123 GLU A O 1
ATOM 982 N N . SER A 1 124 ? -13.746 5.779 21.206 1.00 93.44 124 SER A N 1
ATOM 983 C CA . SER A 1 124 ? -12.351 5.324 21.278 1.00 93.44 124 SER A CA 1
ATOM 984 C C . SER A 1 124 ? -11.692 5.268 19.896 1.00 93.44 124 SER A C 1
ATOM 986 O O . SER A 1 124 ? -10.528 5.648 19.759 1.00 93.44 124 SER A O 1
ATOM 988 N N . LEU A 1 125 ? -12.432 4.869 18.854 1.00 93.50 125 LEU A N 1
ATOM 989 C CA . LEU A 1 125 ? -11.925 4.845 17.481 1.00 93.50 125 LEU A CA 1
ATOM 990 C C . LEU A 1 125 ? -11.679 6.258 16.950 1.00 93.50 125 LEU A C 1
ATOM 992 O O . LEU A 1 125 ? -10.656 6.492 16.307 1.00 93.50 125 LEU A O 1
ATOM 996 N N . GLU A 1 126 ? -12.548 7.219 17.265 1.00 92.88 126 GLU A N 1
ATOM 997 C CA . GLU A 1 126 ? -12.321 8.631 16.934 1.00 92.88 126 GLU A CA 1
ATOM 998 C C . GLU A 1 126 ? -11.035 9.166 17.578 1.00 92.88 126 GLU A C 1
ATOM 1000 O O . GLU A 1 126 ? -10.226 9.825 16.913 1.00 92.88 126 GLU A O 1
ATOM 1005 N N . LEU A 1 127 ? -10.792 8.828 18.849 1.00 93.00 127 LEU A N 1
ATOM 1006 C CA . LEU A 1 127 ? -9.555 9.197 19.533 1.00 93.00 127 LEU A CA 1
ATOM 1007 C C . LEU A 1 127 ? -8.329 8.560 18.859 1.00 93.00 127 LEU A C 1
ATOM 1009 O O . LEU A 1 127 ? -7.328 9.245 18.621 1.00 93.00 127 LEU A O 1
ATOM 1013 N N . ILE A 1 128 ? -8.402 7.271 18.512 1.00 93.44 128 ILE A N 1
ATOM 1014 C CA . ILE A 1 128 ? -7.329 6.563 17.797 1.00 93.44 128 ILE A CA 1
ATOM 1015 C C . ILE A 1 1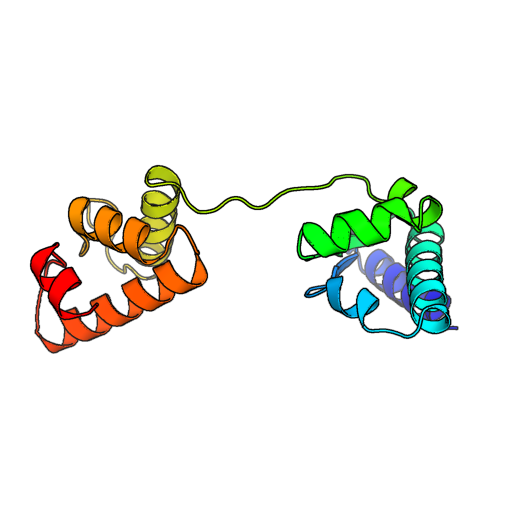28 ? -7.063 7.209 16.438 1.00 93.44 128 ILE A C 1
ATOM 1017 O O . ILE A 1 128 ? -5.897 7.416 16.085 1.00 93.44 128 ILE A O 1
ATOM 1021 N N . LEU A 1 129 ? -8.112 7.579 15.700 1.00 93.31 129 LEU A N 1
ATOM 1022 C CA . LEU A 1 129 ? -7.994 8.256 14.412 1.00 93.31 129 LEU A CA 1
ATOM 1023 C C . LEU A 1 129 ? -7.254 9.584 14.547 1.00 93.31 129 LEU A C 1
ATOM 1025 O O . LEU A 1 129 ? -6.319 9.852 13.789 1.00 93.31 129 LEU A O 1
ATOM 1029 N N . GLN A 1 130 ? -7.657 10.398 15.528 1.00 91.56 130 GLN A N 1
ATOM 1030 C CA . GLN A 1 130 ? -7.073 11.711 15.781 1.00 91.56 130 GLN A CA 1
ATOM 1031 C C . GLN A 1 130 ? -5.588 11.597 16.141 1.00 91.56 130 GLN A C 1
ATOM 1033 O O . GLN A 1 130 ? -4.764 12.352 15.622 1.00 91.56 130 GLN A O 1
ATOM 1038 N N . ARG A 1 131 ? -5.232 10.640 17.007 1.00 91.19 131 ARG A N 1
ATOM 1039 C CA . ARG A 1 131 ? -3.846 10.418 17.447 1.00 91.19 131 ARG A CA 1
ATOM 1040 C C . ARG A 1 131 ? -2.963 9.833 16.349 1.00 91.19 131 ARG A C 1
ATOM 1042 O O . ARG A 1 131 ? -1.801 10.214 16.251 1.00 91.19 131 ARG A O 1
ATOM 1049 N N . SER A 1 132 ? -3.522 8.965 15.512 1.00 91.44 132 SER A N 1
ATOM 1050 C CA . SER A 1 132 ? -2.807 8.309 14.409 1.00 91.44 132 SER A CA 1
ATOM 1051 C C . SER A 1 132 ? -2.785 9.143 13.124 1.00 91.44 132 SER A C 1
ATOM 1053 O O . SER A 1 132 ? -2.193 8.723 12.134 1.00 91.44 132 SER A O 1
ATOM 1055 N N . GLN A 1 133 ? -3.478 10.289 13.094 1.00 90.38 133 GLN A N 1
ATOM 1056 C CA . GLN A 1 133 ? -3.610 11.164 11.920 1.00 90.38 133 GLN A CA 1
ATOM 1057 C C . GLN A 1 133 ? -4.048 10.412 10.646 1.00 90.38 133 GLN A C 1
ATOM 1059 O O . GLN A 1 133 ? -3.593 10.705 9.541 1.00 90.38 133 GLN A O 1
ATOM 1064 N N . GLY A 1 134 ? -4.905 9.396 10.799 1.00 87.88 134 GLY A N 1
ATOM 1065 C CA . GLY A 1 134 ? -5.366 8.553 9.689 1.00 87.88 134 GLY A CA 1
ATOM 1066 C C . GLY A 1 134 ? -4.309 7.612 9.090 1.00 87.88 134 GLY A C 1
ATOM 1067 O O . GLY A 1 134 ? -4.555 7.020 8.038 1.00 87.88 134 GLY A O 1
ATOM 1068 N N . ASN A 1 135 ? -3.145 7.443 9.724 1.00 92.06 135 ASN A N 1
ATOM 1069 C CA . ASN A 1 135 ? -2.132 6.483 9.296 1.00 92.06 135 ASN A CA 1
ATOM 1070 C C . ASN A 1 135 ? -2.557 5.047 9.647 1.00 92.06 135 ASN A C 1
ATOM 1072 O O . ASN A 1 135 ? -2.577 4.666 10.815 1.00 92.06 135 ASN A O 1
ATOM 1076 N N . ILE A 1 136 ? -2.830 4.232 8.623 1.00 92.81 136 ILE A N 1
ATOM 1077 C CA . ILE A 1 136 ? -3.301 2.841 8.763 1.00 92.81 136 ILE A CA 1
ATOM 1078 C C . ILE A 1 136 ? -2.376 2.008 9.662 1.00 92.81 136 ILE A C 1
ATOM 1080 O O . ILE A 1 136 ? -2.845 1.293 10.546 1.00 92.81 136 ILE A O 1
ATOM 1084 N N . ARG A 1 137 ? -1.052 2.108 9.470 1.00 91.50 137 ARG A N 1
ATOM 1085 C CA . ARG A 1 137 ? -0.077 1.333 10.253 1.00 91.50 137 ARG A CA 1
ATOM 1086 C C . ARG A 1 137 ? -0.140 1.707 11.732 1.00 91.50 137 ARG A C 1
ATOM 1088 O O . ARG A 1 137 ? -0.133 0.819 12.575 1.00 91.50 137 ARG A O 1
ATOM 1095 N N . GLN A 1 138 ? -0.196 3.000 12.045 1.00 93.25 138 GLN A N 1
ATOM 1096 C CA . GLN A 1 138 ? -0.297 3.468 13.428 1.00 93.25 138 GLN A CA 1
ATOM 1097 C C . GLN A 1 138 ? -1.624 3.060 14.063 1.00 93.25 138 GLN A C 1
ATOM 1099 O O . GLN A 1 138 ? -1.606 2.529 15.168 1.00 93.25 138 GLN A O 1
ATOM 1104 N N . VAL A 1 139 ? -2.737 3.220 13.343 1.00 94.31 139 VAL A N 1
ATOM 1105 C CA . VAL A 1 139 ? -4.066 2.783 13.789 1.00 94.31 139 VAL A CA 1
ATOM 1106 C C . VAL A 1 139 ? -4.046 1.312 14.197 1.00 94.31 139 VAL A C 1
ATOM 1108 O O . VAL A 1 139 ? -4.415 0.992 15.323 1.00 94.31 139 VAL A O 1
ATOM 1111 N N . LEU A 1 140 ? -3.582 0.420 13.315 1.00 94.12 140 LEU A N 1
ATOM 1112 C CA . LEU A 1 140 ? -3.578 -1.020 13.585 1.00 94.12 140 LEU A CA 1
ATOM 1113 C C . LEU A 1 140 ? -2.647 -1.384 14.745 1.00 94.12 140 LEU A C 1
ATOM 1115 O O . LEU A 1 140 ? -3.020 -2.191 15.591 1.00 94.12 140 LEU A O 1
ATOM 1119 N N . SER A 1 141 ? -1.467 -0.762 14.827 1.00 94.06 141 SER A N 1
ATOM 1120 C CA . SER A 1 141 ? -0.548 -0.967 15.953 1.00 94.06 141 SER A CA 1
ATOM 1121 C C . SER A 1 141 ? -1.160 -0.531 17.285 1.00 94.06 141 SER A C 1
ATOM 1123 O O . SER A 1 141 ? -1.015 -1.229 18.285 1.00 94.06 141 SER A O 1
ATOM 1125 N N . VAL A 1 142 ? -1.853 0.612 17.306 1.00 93.88 142 VAL A N 1
ATOM 1126 C CA . VAL A 1 142 ? -2.536 1.117 18.502 1.00 93.88 142 VAL A CA 1
ATOM 1127 C C . VAL A 1 142 ? -3.692 0.196 18.886 1.00 93.88 142 VAL A C 1
ATOM 1129 O O . VAL A 1 142 ? -3.775 -0.193 20.047 1.00 93.88 142 VAL A O 1
ATOM 1132 N N . CYS A 1 143 ? -4.526 -0.211 17.925 1.00 94.06 143 CYS A N 1
ATOM 1133 C CA . CYS A 1 143 ? -5.631 -1.140 18.167 1.00 94.06 143 CYS A CA 1
ATOM 1134 C C . CYS A 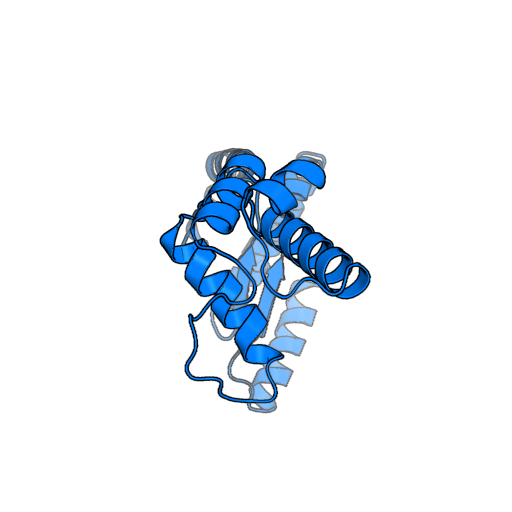1 143 ? -5.126 -2.481 18.713 1.00 94.06 143 CYS A C 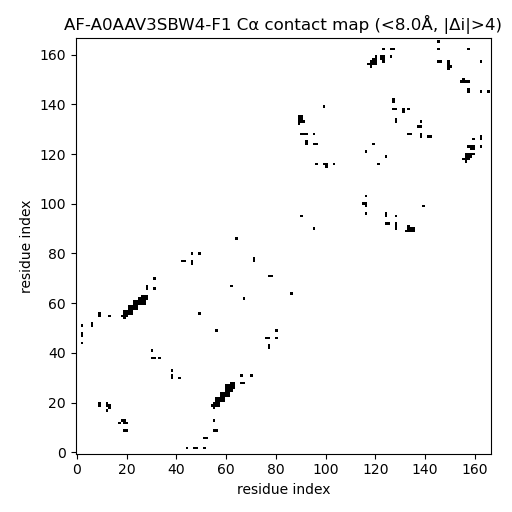1
ATOM 1136 O O . CYS A 1 143 ? -5.660 -2.965 19.703 1.00 94.06 143 CYS A O 1
ATOM 1138 N N . SER A 1 144 ? -4.073 -3.053 18.116 1.00 93.69 144 SER A N 1
ATOM 1139 C CA . SER A 1 144 ? -3.463 -4.303 18.589 1.00 93.69 144 SER A CA 1
ATOM 1140 C C . SER A 1 144 ? -2.990 -4.173 20.033 1.00 93.69 144 SER A C 1
ATOM 1142 O O . SER A 1 144 ? -3.356 -4.991 20.867 1.00 93.69 144 SER A O 1
ATOM 1144 N N . ARG A 1 145 ? -2.245 -3.106 20.349 1.00 93.44 145 ARG A N 1
ATOM 1145 C CA . ARG A 1 145 ? -1.758 -2.860 21.711 1.00 93.44 145 ARG A CA 1
ATOM 1146 C C . ARG A 1 145 ? -2.903 -2.695 22.712 1.00 93.44 145 ARG A C 1
ATOM 1148 O O . ARG A 1 145 ? -2.816 -3.212 23.816 1.00 93.44 145 ARG A O 1
ATOM 1155 N N . MET A 1 146 ? -3.963 -1.975 22.340 1.00 94.00 146 MET A N 1
ATOM 1156 C CA . MET A 1 146 ? -5.131 -1.789 23.207 1.00 94.00 146 MET A CA 1
ATOM 1157 C C . MET A 1 146 ? -5.892 -3.095 23.440 1.00 94.00 146 MET A C 1
ATOM 1159 O O . MET A 1 146 ? -6.367 -3.315 24.547 1.00 94.00 146 MET A O 1
ATOM 1163 N N . LEU A 1 147 ? -5.991 -3.966 22.431 1.00 93.50 147 LEU A N 1
ATOM 1164 C CA . LEU A 1 147 ? -6.588 -5.295 22.589 1.00 93.50 147 LEU A CA 1
ATOM 1165 C C . LEU A 1 147 ? -5.759 -6.180 23.523 1.00 93.50 147 LEU A C 1
ATOM 1167 O O . LEU A 1 147 ? -6.334 -6.842 24.383 1.00 93.50 147 LEU A O 1
ATOM 1171 N N . ASP A 1 148 ? -4.433 -6.168 23.377 1.00 93.44 148 ASP A N 1
ATOM 1172 C CA . ASP A 1 148 ? -3.526 -6.942 24.232 1.00 93.44 148 ASP A CA 1
ATOM 1173 C C . ASP A 1 148 ? -3.616 -6.492 25.701 1.00 93.44 148 ASP A C 1
ATOM 1175 O O . ASP A 1 148 ? -3.688 -7.326 26.608 1.00 93.44 148 ASP A O 1
ATOM 1179 N N . GLU A 1 149 ? -3.665 -5.179 25.945 1.00 93.94 149 GLU A N 1
ATOM 1180 C CA . GLU A 1 149 ? -3.817 -4.642 27.300 1.00 93.94 149 GLU A CA 1
ATOM 1181 C C . GLU A 1 149 ? -5.209 -4.935 27.870 1.00 93.94 149 GLU A C 1
ATOM 1183 O O . GLU A 1 149 ? -5.327 -5.426 28.989 1.00 93.94 149 GLU A O 1
ATOM 1188 N N . ALA A 1 150 ? -6.272 -4.727 27.085 1.00 93.06 150 ALA A N 1
ATOM 1189 C CA . ALA A 1 150 ? -7.635 -5.014 27.526 1.00 93.06 150 ALA A CA 1
ATOM 1190 C C . ALA A 1 150 ? -7.805 -6.495 27.896 1.00 93.06 150 ALA A C 1
ATOM 1192 O O . ALA A 1 150 ? -8.443 -6.815 28.895 1.00 93.06 150 ALA A O 1
ATOM 1193 N N . ALA A 1 151 ? -7.184 -7.401 27.135 1.00 91.62 151 ALA A N 1
ATOM 1194 C CA . ALA A 1 151 ? -7.159 -8.822 27.459 1.00 91.62 151 ALA A CA 1
ATOM 1195 C C . ALA A 1 151 ? -6.353 -9.132 28.733 1.00 91.62 151 ALA A C 1
ATOM 1197 O O . ALA A 1 151 ? -6.691 -10.068 29.451 1.00 91.62 151 ALA A O 1
ATOM 1198 N N . THR A 1 152 ? -5.301 -8.361 29.021 1.00 93.38 152 THR A N 1
ATOM 1199 C CA . THR A 1 152 ? -4.475 -8.519 30.231 1.00 93.38 152 THR A CA 1
ATOM 1200 C C . THR A 1 152 ? -5.205 -8.035 31.486 1.00 93.38 152 THR A C 1
ATOM 1202 O O . THR A 1 152 ? -5.068 -8.639 32.550 1.00 93.38 152 THR A O 1
ATOM 1205 N N . GLU A 1 153 ? -6.009 -6.980 31.362 1.00 92.31 153 GLU A N 1
ATOM 1206 C CA . GLU A 1 153 ? -6.798 -6.398 32.453 1.00 92.31 153 GLU A CA 1
ATOM 1207 C C . GLU A 1 153 ? -8.211 -7.001 32.600 1.00 92.31 153 GLU A C 1
ATOM 1209 O O . GLU A 1 153 ? -9.005 -6.513 33.407 1.00 92.31 153 GLU A O 1
ATOM 1214 N N . ASP A 1 154 ? -8.543 -8.049 31.834 1.00 89.62 154 ASP A N 1
ATOM 1215 C CA . ASP A 1 154 ? -9.888 -8.647 31.752 1.00 89.62 154 ASP A CA 1
ATOM 1216 C C . ASP A 1 154 ? -10.998 -7.615 31.423 1.00 89.62 154 ASP A C 1
ATOM 1218 O O . ASP A 1 154 ? -12.161 -7.746 31.825 1.00 89.62 154 ASP A O 1
ATOM 1222 N N . GLN A 1 155 ? -10.652 -6.577 30.655 1.00 88.50 155 GLN A N 1
ATOM 1223 C CA . GLN A 1 155 ? -11.581 -5.554 30.183 1.00 88.50 155 GLN A CA 1
ATOM 1224 C C . GLN A 1 155 ? -12.352 -6.048 28.957 1.00 88.50 155 GLN A C 1
ATOM 1226 O O . GLN A 1 155 ? -11.799 -6.578 27.995 1.00 88.50 155 GLN A O 1
ATOM 1231 N N . THR A 1 156 ? -13.668 -5.837 28.970 1.00 86.12 156 THR A N 1
ATOM 1232 C CA . THR A 1 156 ? -14.567 -6.281 27.885 1.00 86.12 156 THR A CA 1
ATOM 1233 C C . THR A 1 156 ? -14.892 -5.181 26.875 1.00 86.12 156 THR A C 1
ATOM 1235 O O . THR A 1 156 ? -15.423 -5.471 25.801 1.00 86.12 156 THR A O 1
ATOM 1238 N N . GLU A 1 157 ? -14.574 -3.928 27.204 1.00 90.25 157 GLU A N 1
ATOM 1239 C CA . GLU A 1 157 ? -14.846 -2.752 26.384 1.00 90.25 157 GLU A CA 1
ATOM 1240 C C . GLU A 1 157 ? -13.652 -1.793 26.426 1.00 90.25 157 GLU A C 1
ATOM 1242 O O . GLU A 1 157 ? -13.110 -1.502 27.490 1.00 90.25 157 GLU A O 1
ATOM 1247 N N . ILE A 1 158 ? -13.254 -1.299 25.255 1.00 92.00 158 ILE A N 1
ATOM 1248 C CA . ILE A 1 158 ? -12.201 -0.297 25.089 1.00 92.00 158 ILE A CA 1
ATOM 1249 C C . ILE A 1 158 ? -12.892 1.065 24.974 1.00 92.00 158 ILE A C 1
ATOM 1251 O O . ILE A 1 158 ? -13.393 1.449 23.909 1.00 92.00 158 ILE A O 1
ATOM 1255 N N . SER A 1 159 ? -12.978 1.769 26.104 1.00 91.25 159 SER A N 1
ATOM 1256 C CA . SER A 1 159 ? -13.538 3.119 26.188 1.00 91.25 159 SER A CA 1
ATOM 1257 C C . SER A 1 159 ? -12.486 4.189 25.884 1.00 91.25 159 SER A C 1
ATOM 1259 O O . SER A 1 159 ? -11.286 3.918 25.785 1.00 91.25 159 SER A O 1
ATOM 1261 N N . THR A 1 160 ? -12.932 5.436 25.749 1.00 91.00 160 THR A N 1
ATOM 1262 C CA . THR A 1 160 ? -12.046 6.589 25.558 1.00 91.00 160 THR A CA 1
ATOM 1263 C C . THR A 1 160 ? -11.081 6.774 26.731 1.00 91.00 160 THR A C 1
ATOM 1265 O O . THR A 1 160 ? -9.929 7.130 26.507 1.00 91.00 160 THR A O 1
ATOM 1268 N N . GLU A 1 161 ? -11.516 6.521 27.967 1.00 89.00 161 GLU A N 1
ATOM 1269 C CA . GLU A 1 161 ? -10.679 6.622 29.170 1.00 89.00 161 GLU A CA 1
ATOM 1270 C C . GLU A 1 161 ? -9.536 5.606 29.129 1.00 89.00 161 GLU A C 1
ATOM 1272 O O . GLU A 1 161 ? -8.375 5.987 29.252 1.00 89.00 161 GLU A O 1
ATOM 1277 N N . PHE A 1 162 ? -9.855 4.340 28.843 1.00 88.31 162 PHE A N 1
ATOM 1278 C CA . PHE A 1 162 ? -8.853 3.284 28.683 1.00 88.31 162 PHE A CA 1
ATOM 1279 C C . PHE A 1 162 ? -7.873 3.611 27.550 1.00 88.31 162 PHE A C 1
ATOM 1281 O O . PHE A 1 162 ? -6.655 3.494 27.685 1.00 88.31 162 PHE A O 1
ATOM 1288 N N . ALA A 1 163 ? -8.401 4.103 26.427 1.00 87.19 163 ALA A N 1
ATOM 1289 C CA . ALA A 1 163 ? -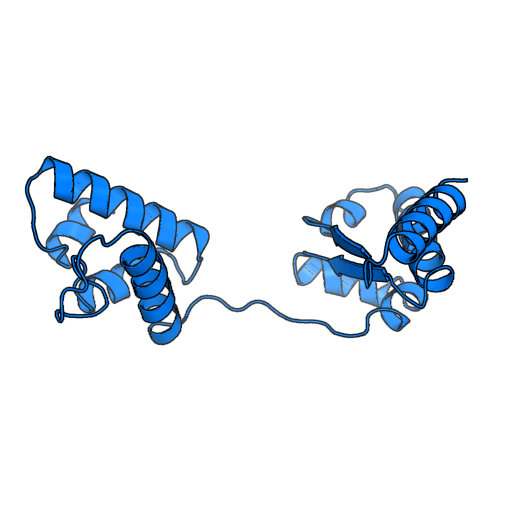7.574 4.512 25.306 1.00 87.19 163 ALA A CA 1
ATOM 1290 C C . ALA A 1 163 ? -6.627 5.674 25.669 1.00 87.19 163 ALA A C 1
ATOM 1292 O O . ALA A 1 163 ? -5.487 5.688 25.207 1.00 87.19 163 ALA A O 1
ATOM 1293 N N . GLN A 1 164 ? -7.063 6.631 26.498 1.00 89.19 164 GLN A N 1
ATOM 1294 C CA . GLN A 1 164 ? -6.245 7.763 26.950 1.00 89.19 164 GLN A CA 1
ATOM 1295 C C . GLN A 1 164 ? -5.085 7.350 27.857 1.00 89.19 164 GLN A C 1
ATOM 1297 O O . GLN A 1 164 ? -4.028 7.968 27.765 1.00 89.19 164 GLN A O 1
ATOM 1302 N N . GLU A 1 165 ? -5.260 6.333 28.700 1.00 85.25 165 GLU A N 1
ATOM 1303 C CA . GLU A 1 165 ? -4.203 5.834 29.592 1.00 85.25 165 GLU A CA 1
ATOM 1304 C C . GLU A 1 165 ? -3.046 5.176 28.824 1.00 85.25 165 GLU A C 1
ATOM 1306 O O . GLU A 1 165 ? -1.902 5.196 29.279 1.00 85.25 165 GLU A O 1
ATOM 1311 N N . LEU A 1 166 ? -3.328 4.648 27.628 1.00 81.25 166 LEU A N 1
ATOM 1312 C CA . LEU A 1 166 ? -2.362 3.936 26.790 1.00 81.25 166 LEU A CA 1
ATOM 1313 C C . LEU A 1 166 ? -1.633 4.813 25.761 1.00 81.25 166 LEU A C 1
ATOM 1315 O O . LEU A 1 166 ? -0.696 4.330 25.113 1.00 81.25 166 LEU A O 1
ATOM 1319 N N . PHE A 1 167 ? -2.054 6.063 25.557 1.00 79.62 167 PHE A N 1
ATOM 1320 C CA . PHE A 1 167 ? -1.380 7.008 24.653 1.00 79.62 167 PHE A CA 1
ATOM 1321 C C . PHE A 1 167 ? -0.189 7.700 25.313 1.00 79.62 167 PHE A C 1
ATOM 1323 O O . PHE A 1 167 ? 0.878 7.711 24.654 1.00 79.62 167 PHE A O 1
#

Radius of gyration: 22.5 Å; Cα contacts (8 Å, |Δi|>4): 136; chains: 1; bounding box: 48×39×57 Å

Nearest PDB structures (foldseek):
  3syk-assembly1_A  TM=5.903E-01  e=1.481E-03  Cereibacter sphaeroides
  5vhj-assembly1_C  TM=5.129E-01  e=2.200E-02  Homo sapiens
  5v8f-assembly1_D  TM=4.518E-01  e=3.880E-01  Saccharomyces cerevisiae S288C
  3thw-assembly1_B  TM=3.720E-01  e=2.171E+00  Homo sapiens

Solvent-accessible surface area (backbone atoms only — not comparable to full-atom values): 9789 Å² total; per-residue (Å²): 112,68,59,61,54,52,50,51,52,50,49,53,44,44,76,73,68,46,85,59,45,79,45,79,41,70,65,50,48,59,48,76,74,44,55,72,71,56,30,53,52,48,52,50,50,52,43,51,42,48,69,76,32,79,70,52,52,46,80,45,75,39,57,53,70,70,52,47,52,54,50,45,71,76,36,54,82,51,43,77,70,57,89,77,87,81,86,86,72,65,51,49,75,68,57,45,50,53,52,50,23,55,60,47,58,74,71,52,90,63,92,67,92,61,70,75,48,61,49,50,36,74,65,25,49,52,51,45,39,64,76,34,66,22,37,65,70,52,39,53,52,51,52,51,52,51,52,56,48,29,61,72,71,73,49,78,62,41,40,49,68,61,53,60,77,74,107

InterPro domains:
  IPR021228 BREX system ATP-binding protein BrxD [PF10923] (8-86)
  IPR027417 P-loop containing nucleoside triphosphate hydrolase [SSF52540] (4-164)
  IPR052026 ExeA/AAA ATPase DNA-binding & secretion [PTHR35894] (16-166)

Sequence (167 aa):
MSVRAFTALKNLLLDLGYTGVFVFVDEFESIARLSPKNEQATLNSIRHLMDQNSDGLCMLFGCAPEVWQDVMSEYHAFSERIGQEVALRPLTAENLTELVEDYLQRERTTTDSGRAVRPFTEESLELILQRSQGNIRQVLSVCSRMLDEAATEDQTEISTEFAQELF

Secondary structure (DSSP, 8-state):
-HHHHHHHHHHHHHHTT---EEEEE--GGGGGGS-HHHHHHHHHHHHHHHHHTSSSEEEEE---HHHHHHHHHH-HHHHTT------PPPPPHHHHHHHHHHHHHHH-SS---S-TTTTB-HHHHHHHHHHHTT-HHHHHHHHHHHHHHHHHTT-S-B-HHHHHHT-

Foldseek 3Di:
DVLVVVVVVLVVCVVVVDQADEAEAEAPLVLVVDDPVSSVVVLVVVLVSCVVPVGRYDYHYHYDPVSVVVCCVVCVSSVVSPPDDDDDDFDDLVNLLVVQLVVCVVPDPDPPPDDSNPLEDSQLSVVLCVVCVRDPVSSVVLVVVLVVVCVVVVHRHCDNVSSVVSD